Protein AF-A0A947FLB6-F1 (afdb_monomer_lite)

Sequence (128 aa):
MWRGGRLSEVTLAYESWGTLSAAADNAILIFTGLSPSAHAASSAQDSSPGWWEYMIGPGKAIDTDQFFVVCANTLGGCYGSTGPGSINPDTDQLYGADFPDVTVEDIASSGYYLMRQLGVEKLHAAVG

Radius of gyration: 15.31 Å; chains: 1; bounding box: 35×26×41 Å

Secondary structure (DSSP, 8-state):
-TTS---SS----EEEES---TTS--EEEEE--SS--S--S--SS--SPPTTTTTEETTSSEETTT-EEEEEPPTT-SSSSSSTTSEETTTTEE-GGGSPPP-HHHHHHHHHHHHHHTT-SS-SEEE-

Structure (mmCIF, N/CA/C/O backbone):
data_AF-A0A947FLB6-F1
#
_entry.id   AF-A0A947FLB6-F1
#
loop_
_atom_site.group_PDB
_atom_site.id
_atom_site.type_symbol
_atom_site.label_atom_id
_atom_site.label_alt_id
_atom_site.label_comp_id
_atom_site.label_asym_id
_atom_site.label_entity_id
_atom_site.label_seq_id
_atom_site.pdbx_PDB_ins_code
_atom_site.Cartn_x
_atom_site.Cartn_y
_atom_site.Cart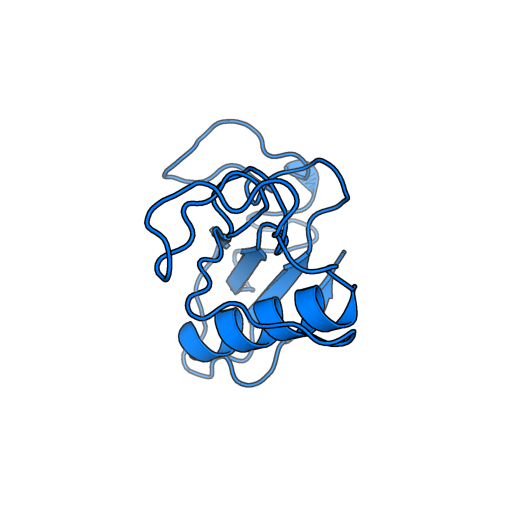n_z
_atom_site.occupancy
_atom_site.B_iso_or_equiv
_atom_site.auth_seq_id
_atom_site.auth_comp_id
_atom_site.auth_asym_id
_atom_site.auth_atom_id
_atom_site.pdbx_PDB_model_num
ATOM 1 N N . MET A 1 1 ? -1.615 -3.752 -17.176 1.00 91.31 1 MET A N 1
ATOM 2 C CA . MET A 1 1 ? -1.205 -2.368 -17.450 1.00 91.31 1 MET A CA 1
ATOM 3 C C . MET A 1 1 ? -2.241 -1.734 -18.359 1.00 91.31 1 MET A C 1
ATOM 5 O O . MET A 1 1 ? -2.527 -2.299 -19.413 1.00 91.31 1 MET A O 1
ATOM 9 N N . TRP A 1 2 ? -2.832 -0.616 -17.952 1.00 92.50 2 TRP A N 1
ATOM 10 C CA . TRP A 1 2 ? -3.949 0.039 -18.639 1.00 92.50 2 TRP A CA 1
ATOM 11 C C . TRP A 1 2 ? -3.576 0.530 -20.042 1.00 92.50 2 TRP A C 1
ATOM 13 O O . TRP A 1 2 ? -4.349 0.382 -20.984 1.00 92.50 2 TRP A O 1
ATOM 23 N N . ARG A 1 3 ? -2.350 1.047 -20.207 1.00 93.12 3 ARG A N 1
ATOM 24 C CA . ARG A 1 3 ? -1.800 1.505 -21.499 1.00 93.12 3 ARG A CA 1
ATOM 25 C C . ARG A 1 3 ? -1.092 0.411 -22.307 1.00 93.12 3 ARG A C 1
ATOM 27 O O . ARG A 1 3 ? -0.435 0.709 -23.299 1.00 93.12 3 ARG A O 1
ATOM 34 N N . GLY A 1 4 ? -1.243 -0.853 -21.916 1.00 90.12 4 GLY A N 1
ATOM 35 C CA . GLY A 1 4 ? -0.481 -1.968 -22.478 1.00 90.12 4 GLY A CA 1
ATOM 36 C C . GLY A 1 4 ? 0.853 -2.192 -21.761 1.00 90.12 4 GLY A C 1
ATOM 37 O O . GLY A 1 4 ? 1.204 -1.482 -20.824 1.00 90.12 4 GLY A O 1
ATOM 38 N N . GLY A 1 5 ? 1.571 -3.244 -22.158 1.00 89.62 5 GLY A N 1
ATOM 39 C CA . GLY A 1 5 ? 2.700 -3.779 -21.390 1.00 89.62 5 GLY A CA 1
ATOM 40 C C . GLY A 1 5 ? 2.265 -4.783 -20.314 1.00 89.62 5 GLY A C 1
ATOM 41 O O . GLY A 1 5 ? 1.073 -4.996 -20.066 1.00 89.62 5 GLY A O 1
ATOM 42 N N . ARG A 1 6 ? 3.241 -5.443 -19.686 1.00 91.81 6 ARG A N 1
ATOM 43 C CA . ARG A 1 6 ? 3.015 -6.504 -18.694 1.00 91.81 6 ARG A CA 1
ATOM 44 C C . ARG A 1 6 ? 4.110 -6.473 -17.633 1.00 91.81 6 ARG A C 1
ATOM 46 O O . ARG A 1 6 ? 5.280 -6.406 -17.980 1.00 91.81 6 ARG A O 1
ATOM 53 N N . LEU A 1 7 ? 3.707 -6.602 -16.372 1.00 93.19 7 LEU A N 1
ATOM 54 C CA . LEU A 1 7 ? 4.577 -6.993 -15.265 1.00 93.19 7 LEU A CA 1
ATOM 55 C C . LEU A 1 7 ? 4.197 -8.431 -14.898 1.00 93.19 7 LEU A C 1
ATOM 57 O O . LEU A 1 7 ? 3.028 -8.688 -14.607 1.00 93.19 7 LEU A O 1
ATOM 61 N N . SER A 1 8 ? 5.135 -9.374 -15.022 1.00 89.25 8 SER A N 1
ATOM 62 C CA . SER A 1 8 ? 4.911 -10.800 -14.722 1.00 89.25 8 SER A CA 1
ATOM 63 C C . SER A 1 8 ? 4.699 -11.039 -13.233 1.00 89.25 8 SER A C 1
ATOM 65 O O . SER A 1 8 ? 3.842 -11.835 -12.857 1.00 89.25 8 SER A O 1
ATOM 67 N N . GLU A 1 9 ? 5.439 -10.306 -12.409 1.00 91.81 9 GLU A N 1
ATOM 68 C CA . GLU A 1 9 ? 5.360 -10.342 -10.956 1.00 91.81 9 GLU A CA 1
ATOM 69 C C . GLU A 1 9 ? 5.316 -8.913 -10.414 1.00 91.81 9 GLU A C 1
ATOM 71 O O . GLU A 1 9 ? 6.029 -8.024 -10.892 1.00 91.81 9 GLU A O 1
ATOM 76 N N . VAL A 1 10 ? 4.445 -8.687 -9.431 1.00 94.31 10 VAL A N 1
ATOM 77 C CA . VAL A 1 10 ? 4.252 -7.385 -8.791 1.00 94.31 10 VAL A CA 1
ATOM 78 C C . VAL A 1 10 ? 4.316 -7.560 -7.284 1.00 94.31 10 VAL A C 1
ATOM 80 O O . VAL A 1 10 ? 3.542 -8.316 -6.700 1.00 94.31 10 VAL A O 1
ATOM 83 N N . THR A 1 11 ? 5.203 -6.795 -6.668 1.00 95.69 11 THR A N 1
ATOM 84 C CA . THR A 1 11 ? 5.307 -6.612 -5.226 1.00 95.69 11 THR A CA 1
ATOM 85 C C . THR A 1 11 ? 4.733 -5.249 -4.875 1.00 95.69 11 THR A C 1
ATOM 87 O O . THR A 1 11 ? 5.078 -4.242 -5.495 1.00 95.69 11 THR A O 1
ATOM 90 N N . LEU A 1 12 ? 3.880 -5.198 -3.856 1.00 96.94 12 LEU A N 1
ATOM 91 C CA . LEU A 1 12 ? 3.480 -3.949 -3.219 1.00 96.94 12 LEU A CA 1
ATOM 92 C C . LEU A 1 12 ? 3.973 -3.936 -1.780 1.00 96.94 12 LEU A C 1
ATOM 94 O O . LEU A 1 12 ? 3.635 -4.820 -0.996 1.00 96.94 12 LEU A O 1
ATOM 98 N N . ALA A 1 13 ? 4.751 -2.912 -1.441 1.00 96.38 13 ALA A N 1
ATOM 99 C CA . ALA A 1 13 ? 5.080 -2.615 -0.059 1.00 96.38 13 ALA A CA 1
ATOM 100 C C . ALA A 1 13 ? 3.907 -1.869 0.584 1.00 96.38 13 ALA A C 1
ATOM 102 O O . ALA A 1 13 ? 3.360 -0.934 -0.005 1.00 96.38 13 ALA A O 1
ATOM 103 N N . TYR A 1 14 ? 3.522 -2.273 1.788 1.00 97.44 14 TYR A N 1
ATOM 104 C CA . TYR A 1 14 ? 2.466 -1.620 2.550 1.00 97.44 14 TYR A CA 1
ATOM 105 C C . TYR A 1 14 ? 2.767 -1.684 4.047 1.00 97.44 14 TYR A C 1
ATOM 107 O O . TYR A 1 14 ? 3.515 -2.548 4.503 1.00 97.44 14 TYR A O 1
ATOM 115 N N . GLU A 1 15 ? 2.142 -0.786 4.797 1.00 97.75 15 GLU A N 1
ATOM 116 C CA . GLU A 1 15 ? 2.054 -0.840 6.254 1.00 97.75 15 GLU A CA 1
ATOM 117 C C . GLU A 1 15 ? 0.587 -0.878 6.673 1.00 97.75 15 GLU A C 1
ATOM 119 O O . GLU A 1 15 ? -0.303 -0.463 5.921 1.00 97.75 15 GLU A O 1
ATOM 124 N N . SER A 1 16 ? 0.323 -1.404 7.868 1.00 97.69 16 SER A N 1
ATOM 125 C CA . SER A 1 16 ? -1.035 -1.485 8.391 1.00 97.69 16 SER A CA 1
ATOM 126 C C . SER A 1 16 ? -1.114 -1.217 9.885 1.00 97.69 16 SER A C 1
ATOM 128 O O . SER A 1 16 ? -0.223 -1.608 10.640 1.00 97.69 16 SER A O 1
ATOM 130 N N . TRP A 1 17 ? -2.238 -0.644 10.305 1.00 98.31 17 TRP A N 1
ATOM 131 C CA . TRP A 1 17 ? -2.562 -0.327 11.691 1.00 98.31 17 TRP A CA 1
ATOM 132 C C . TRP A 1 17 ? -3.975 -0.810 12.032 1.00 98.31 17 TRP A C 1
ATOM 134 O O . TRP A 1 17 ? -4.835 -0.934 11.159 1.00 98.31 17 TRP A O 1
ATOM 144 N N . GLY A 1 18 ? -4.225 -1.057 13.316 1.00 97.75 18 GLY A N 1
ATOM 145 C CA . GLY A 1 18 ? -5.500 -1.599 13.784 1.00 97.75 18 GLY A CA 1
ATOM 146 C C . GLY A 1 18 ? -5.661 -3.090 13.480 1.00 97.75 18 GLY A C 1
ATOM 147 O O . GLY A 1 18 ? -4.695 -3.795 13.189 1.00 97.75 18 GLY A O 1
ATOM 148 N N . THR A 1 19 ? -6.890 -3.595 13.598 1.00 98.19 19 THR A N 1
ATOM 149 C CA . THR A 1 19 ? -7.205 -5.024 13.429 1.00 98.19 19 THR A CA 1
ATOM 150 C C . THR A 1 19 ? -8.388 -5.205 12.488 1.00 98.19 19 THR A C 1
ATOM 152 O O . THR A 1 19 ? -9.423 -4.553 12.644 1.00 98.19 19 THR A O 1
ATOM 155 N N . LEU A 1 20 ? -8.240 -6.105 11.512 1.00 98.56 20 LEU A N 1
ATOM 156 C CA . LEU A 1 20 ? -9.324 -6.460 10.601 1.00 98.56 20 LEU A CA 1
ATOM 157 C C . LEU A 1 20 ? -10.432 -7.180 11.373 1.00 98.56 20 LEU A C 1
ATOM 159 O O . LEU A 1 20 ? -10.171 -8.140 12.101 1.00 98.56 20 LEU A O 1
ATOM 163 N N . SER A 1 21 ? -11.668 -6.706 11.227 1.00 98.25 21 SER A N 1
ATOM 164 C CA . SER A 1 21 ? -12.830 -7.336 11.850 1.00 98.25 21 SER A CA 1
ATOM 165 C C . SER A 1 21 ? -13.043 -8.747 11.292 1.00 98.25 21 SER A C 1
ATOM 167 O O . SER A 1 21 ? -12.655 -9.060 10.166 1.00 98.25 21 SER A O 1
ATOM 169 N N . ALA A 1 22 ? -13.732 -9.607 12.045 1.00 97.56 22 ALA A N 1
ATOM 170 C CA . ALA A 1 22 ? -14.080 -10.950 11.569 1.00 97.56 22 ALA A CA 1
ATOM 171 C C . ALA A 1 22 ? -14.963 -10.936 10.302 1.00 97.56 22 ALA A C 1
ATOM 173 O O . ALA A 1 22 ? -14.980 -11.914 9.559 1.00 97.56 22 ALA A O 1
ATOM 174 N N . ALA A 1 23 ? -15.693 -9.840 10.063 1.00 97.62 23 ALA A N 1
ATOM 175 C CA . ALA A 1 23 ? -16.506 -9.633 8.867 1.00 97.62 23 ALA A CA 1
ATOM 176 C C . ALA A 1 23 ? -15.736 -8.958 7.713 1.00 97.62 23 ALA A C 1
ATOM 178 O O . ALA A 1 23 ? -16.291 -8.818 6.625 1.00 97.62 23 ALA A O 1
ATOM 179 N N . ALA A 1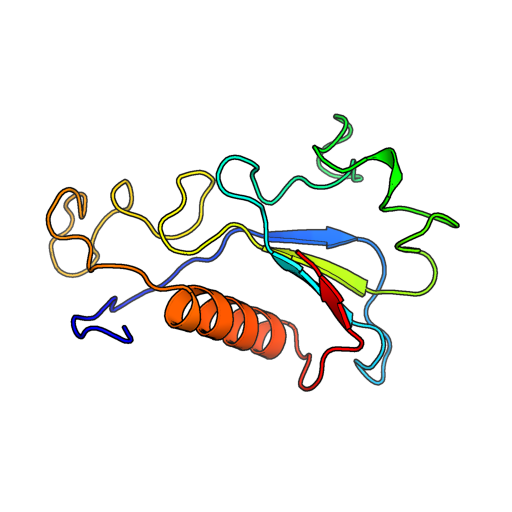 24 ? -14.485 -8.544 7.941 1.00 97.69 24 ALA A N 1
ATOM 180 C CA . ALA A 1 24 ? -13.642 -7.809 7.000 1.00 97.69 24 ALA A CA 1
ATOM 181 C C . ALA A 1 24 ? -14.301 -6.539 6.412 1.00 97.69 24 ALA A C 1
ATOM 183 O O . ALA A 1 24 ? -14.092 -6.194 5.249 1.00 97.69 24 ALA A O 1
ATOM 184 N N . ASP A 1 25 ? -15.098 -5.836 7.221 1.00 98.06 25 ASP A N 1
ATOM 185 C CA . ASP A 1 25 ? -15.935 -4.691 6.827 1.00 98.06 25 ASP A CA 1
ATOM 186 C C . ASP A 1 25 ? -15.431 -3.327 7.337 1.00 98.06 25 ASP A C 1
ATOM 188 O O . ASP A 1 25 ? -16.018 -2.285 7.028 1.00 98.06 25 ASP A O 1
ATOM 192 N N . ASN A 1 26 ? -14.324 -3.318 8.086 1.00 98.56 26 ASN A N 1
ATOM 193 C CA . ASN A 1 26 ? -13.719 -2.127 8.688 1.00 98.56 26 ASN A CA 1
ATOM 194 C C . ASN A 1 26 ? -12.387 -1.720 8.029 1.00 98.56 26 ASN A C 1
ATOM 196 O O . ASN A 1 26 ? -11.571 -1.038 8.647 1.00 98.56 26 ASN A O 1
ATOM 200 N N . ALA A 1 27 ? -12.139 -2.155 6.794 1.00 98.75 27 ALA A N 1
ATOM 201 C CA . ALA A 1 27 ? -10.881 -1.895 6.104 1.00 98.75 27 ALA A CA 1
ATOM 202 C C . ALA A 1 27 ? -10.866 -0.527 5.400 1.00 98.75 27 ALA A C 1
ATOM 204 O O . ALA A 1 27 ? -11.751 -0.229 4.593 1.00 98.75 27 ALA A O 1
ATOM 205 N N . ILE A 1 28 ? -9.830 0.273 5.650 1.00 98.75 28 ILE A N 1
ATOM 206 C CA . ILE A 1 28 ? -9.550 1.534 4.951 1.00 98.75 28 ILE A CA 1
ATOM 207 C C . ILE A 1 28 ? -8.239 1.388 4.181 1.00 98.75 28 ILE A C 1
ATOM 209 O O . ILE A 1 28 ? -7.217 1.040 4.769 1.00 98.75 28 ILE A O 1
ATOM 213 N N . LEU A 1 29 ? -8.259 1.690 2.881 1.00 98.62 29 LEU A N 1
ATOM 214 C CA . LEU A 1 29 ? -7.052 1.754 2.053 1.00 98.62 29 LEU A CA 1
ATOM 215 C C . LEU A 1 29 ? -6.631 3.209 1.841 1.00 98.62 29 LEU A C 1
ATOM 217 O O . LEU A 1 29 ? -7.423 4.028 1.375 1.00 98.62 29 LEU A O 1
ATOM 221 N N . ILE A 1 30 ? -5.373 3.505 2.141 1.00 98.25 30 ILE A N 1
ATOM 222 C CA . ILE A 1 30 ? -4.722 4.785 1.889 1.00 98.25 30 ILE A CA 1
ATOM 223 C C . ILE A 1 30 ? -3.778 4.626 0.700 1.00 98.25 30 ILE A C 1
ATOM 225 O O . ILE A 1 30 ? -2.895 3.762 0.707 1.00 98.25 30 ILE A O 1
ATOM 229 N N . PHE A 1 31 ? -3.955 5.479 -0.305 1.00 95.62 31 PHE A N 1
ATOM 230 C CA . PHE A 1 31 ? -2.972 5.675 -1.363 1.00 95.62 31 PHE A CA 1
ATOM 231 C C . PHE A 1 31 ? -2.036 6.813 -0.975 1.00 95.62 31 PHE A C 1
ATOM 233 O O . PHE A 1 31 ? -2.469 7.862 -0.498 1.00 95.62 31 PHE A O 1
ATOM 240 N N . THR A 1 32 ? -0.739 6.601 -1.167 1.00 92.06 32 THR A N 1
ATOM 241 C CA . THR A 1 32 ? 0.256 7.641 -0.919 1.00 92.06 32 THR A CA 1
ATOM 242 C C . THR A 1 32 ? 0.137 8.767 -1.949 1.00 92.06 32 THR A C 1
ATOM 244 O O . THR A 1 32 ? -0.326 8.571 -3.073 1.00 92.06 32 THR A O 1
ATOM 247 N N . GLY A 1 33 ? 0.603 9.963 -1.581 1.00 84.62 33 GLY A N 1
ATOM 248 C CA . GLY A 1 33 ? 0.896 11.009 -2.561 1.00 84.62 33 GLY A CA 1
ATOM 249 C C . GLY A 1 33 ? 2.088 10.645 -3.463 1.00 84.62 33 GLY A C 1
ATOM 250 O O . GLY A 1 33 ? 2.641 9.551 -3.391 1.00 84.62 33 GLY A O 1
ATOM 251 N N . LEU A 1 34 ? 2.558 11.608 -4.264 1.00 84.81 34 LEU A N 1
ATOM 252 C CA . LEU A 1 34 ? 3.653 11.390 -5.229 1.00 84.81 34 LEU A CA 1
ATOM 253 C C . LEU A 1 34 ? 4.982 10.932 -4.603 1.00 84.81 34 LEU A C 1
ATOM 255 O O . LEU A 1 34 ? 5.677 10.100 -5.177 1.00 84.81 34 LEU A O 1
ATOM 259 N N . SER A 1 35 ? 5.350 11.511 -3.462 1.00 87.88 35 SER A N 1
ATOM 260 C CA . SER A 1 35 ? 6.648 11.300 -2.810 1.00 87.88 35 SER A CA 1
ATOM 261 C C . SER A 1 35 ? 6.644 10.447 -1.533 1.00 87.88 35 SER A C 1
ATOM 263 O O . SER A 1 35 ? 7.694 9.879 -1.243 1.00 87.88 35 SER A O 1
ATOM 265 N N . PRO A 1 36 ? 5.574 10.375 -0.713 1.00 91.75 36 PRO A N 1
ATOM 266 C CA . PRO A 1 36 ? 5.630 9.598 0.520 1.00 91.75 36 PRO A CA 1
ATOM 267 C C . PRO A 1 36 ? 5.633 8.082 0.280 1.00 91.75 36 PRO A C 1
ATOM 269 O O . PRO A 1 36 ? 5.044 7.580 -0.677 1.00 91.75 36 PRO A O 1
ATOM 272 N N . SER A 1 37 ? 6.278 7.359 1.198 1.00 93.12 37 SER A N 1
ATOM 273 C CA . SER A 1 37 ? 6.250 5.896 1.278 1.00 93.12 37 SER A CA 1
ATOM 274 C C . SER A 1 37 ? 4.960 5.390 1.940 1.00 93.12 37 SER A C 1
ATOM 276 O O . SER A 1 37 ? 4.109 6.172 2.369 1.00 93.12 37 SER A O 1
ATOM 278 N N . ALA A 1 38 ? 4.835 4.067 2.093 1.00 96.19 38 ALA A N 1
ATOM 279 C CA . ALA A 1 38 ? 3.750 3.447 2.857 1.00 96.19 38 ALA A CA 1
ATOM 280 C C . ALA A 1 38 ? 3.712 3.867 4.345 1.00 96.19 38 ALA A C 1
ATOM 282 O O . ALA A 1 38 ? 2.680 3.694 4.989 1.00 96.19 38 ALA A O 1
ATOM 283 N N . HIS A 1 39 ? 4.787 4.462 4.877 1.00 97.25 39 HIS A N 1
ATOM 284 C CA . HIS A 1 39 ? 4.918 4.831 6.287 1.00 97.25 39 HIS A CA 1
ATOM 285 C C . HIS A 1 39 ? 4.098 6.083 6.654 1.00 97.25 39 HIS A C 1
ATOM 287 O O . HIS A 1 39 ? 4.615 7.199 6.770 1.00 97.25 39 HIS A O 1
ATOM 293 N N . ALA A 1 40 ? 2.781 5.913 6.783 1.00 97.69 40 ALA A N 1
ATOM 294 C CA . ALA A 1 40 ? 1.843 7.006 7.039 1.00 97.69 40 ALA A CA 1
ATOM 295 C C . ALA A 1 40 ? 1.746 7.399 8.520 1.00 97.69 40 ALA A C 1
ATOM 297 O O . ALA A 1 40 ? 1.480 8.565 8.811 1.00 97.69 40 ALA A O 1
ATOM 298 N N . ALA A 1 41 ? 1.998 6.471 9.444 1.00 98.12 41 ALA A N 1
ATOM 299 C CA . ALA A 1 41 ? 2.048 6.734 10.879 1.00 98.12 41 ALA A CA 1
ATOM 300 C C . ALA A 1 41 ? 2.982 5.762 11.607 1.00 98.12 41 ALA A C 1
ATOM 302 O O . ALA A 1 41 ? 3.260 4.665 11.124 1.00 98.12 41 ALA A O 1
ATOM 303 N N . SER A 1 42 ? 3.411 6.144 12.803 1.00 97.44 42 SER A N 1
ATOM 304 C CA . SER A 1 42 ? 4.211 5.309 13.688 1.00 97.44 42 SER A CA 1
ATOM 305 C C . SER A 1 42 ? 3.507 3.983 14.010 1.00 97.44 42 SER A C 1
ATOM 307 O O . SER A 1 42 ? 2.278 3.875 14.065 1.00 97.44 42 SER A O 1
ATOM 309 N N . SER A 1 43 ? 4.294 2.931 14.199 1.00 94.50 43 SER A N 1
ATOM 310 C CA . SER A 1 43 ? 3.837 1.580 14.509 1.00 94.50 43 SER A CA 1
ATOM 311 C C . SER A 1 43 ? 4.767 0.914 15.527 1.00 94.50 43 SER A C 1
ATOM 313 O O . SER A 1 43 ? 5.802 1.451 15.920 1.00 94.50 43 SER A O 1
ATOM 315 N N . ALA A 1 44 ? 4.414 -0.295 15.964 1.00 91.44 44 ALA A N 1
ATOM 316 C CA . ALA A 1 44 ? 5.292 -1.083 16.829 1.00 91.44 44 ALA A CA 1
ATOM 317 C C . ALA A 1 44 ? 6.591 -1.532 16.125 1.00 91.44 44 ALA A C 1
ATOM 319 O O . ALA A 1 44 ? 7.550 -1.896 16.801 1.00 91.44 44 ALA A O 1
ATOM 320 N N . GLN A 1 45 ? 6.608 -1.549 14.787 1.00 91.25 45 GLN A N 1
ATOM 321 C CA . GLN A 1 45 ? 7.760 -1.966 13.981 1.00 91.25 45 GLN A CA 1
ATOM 322 C C . GLN A 1 45 ? 8.655 -0.778 13.616 1.00 91.25 45 GLN A C 1
ATOM 324 O O . GLN A 1 45 ? 9.874 -0.932 13.573 1.00 91.25 45 GLN A O 1
ATOM 329 N N . ASP A 1 46 ? 8.059 0.399 13.418 1.00 94.62 46 ASP A N 1
ATOM 330 C CA . ASP A 1 46 ? 8.762 1.659 13.195 1.00 94.62 46 ASP A CA 1
ATOM 331 C C . ASP A 1 46 ? 8.109 2.770 14.025 1.00 94.62 46 ASP A C 1
ATOM 333 O O . ASP A 1 46 ? 7.013 3.234 13.722 1.00 94.62 46 ASP A O 1
ATOM 337 N N . SER A 1 47 ? 8.782 3.187 15.098 1.00 96.44 47 SER A N 1
ATOM 338 C CA . SER A 1 47 ? 8.279 4.219 16.009 1.00 96.44 47 SER A CA 1
ATOM 339 C C . SER A 1 47 ? 8.553 5.648 15.532 1.00 96.44 47 SER A C 1
ATOM 341 O O . SER A 1 47 ? 8.264 6.595 16.269 1.00 96.44 47 SER A O 1
ATOM 343 N N . SER A 1 48 ? 9.193 5.829 14.375 1.00 97.38 48 SER A N 1
ATOM 344 C CA . SER A 1 48 ? 9.383 7.158 13.801 1.00 97.38 48 SER A CA 1
ATOM 345 C C . SER A 1 48 ? 8.038 7.731 13.327 1.00 97.38 48 SER A C 1
ATOM 347 O O . SER A 1 48 ? 7.098 6.978 13.073 1.00 97.38 48 SER A O 1
ATOM 349 N N . PRO A 1 49 ? 7.876 9.066 13.311 1.00 97.31 49 PRO A N 1
ATOM 350 C CA . PRO A 1 49 ? 6.624 9.668 12.878 1.00 97.31 49 PRO A CA 1
ATOM 351 C C . PRO A 1 49 ? 6.444 9.517 11.364 1.00 97.31 49 PRO A C 1
ATOM 353 O O . PRO A 1 49 ? 7.319 9.910 10.585 1.00 97.31 49 PRO A O 1
ATOM 356 N N . GLY A 1 50 ? 5.273 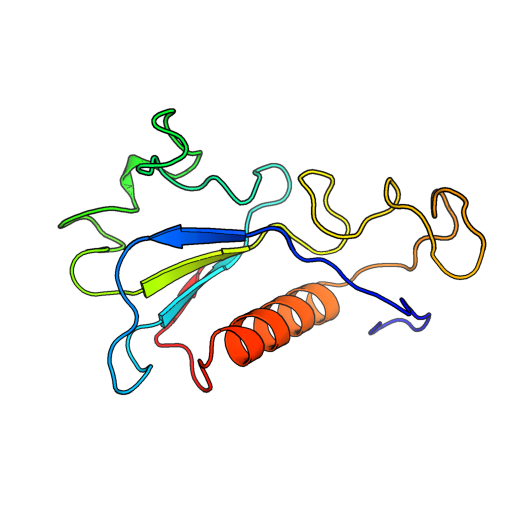9.031 10.959 1.00 97.25 50 GLY A N 1
ATOM 357 C CA . GLY A 1 50 ? 4.906 8.917 9.552 1.00 97.25 50 GLY A CA 1
ATOM 358 C C . GLY A 1 50 ? 4.499 10.250 8.925 1.00 97.25 50 GLY A C 1
ATOM 359 O O . GLY A 1 50 ? 4.263 11.255 9.604 1.00 97.25 50 GLY A O 1
ATOM 360 N N . TRP A 1 51 ? 4.372 10.278 7.597 1.00 96.94 51 TRP A N 1
ATOM 361 C CA . TRP A 1 51 ? 4.035 11.513 6.871 1.00 96.94 51 TRP A CA 1
ATOM 362 C C . TRP A 1 51 ? 2.614 12.032 7.156 1.00 96.94 51 TRP A C 1
ATOM 364 O O . TRP A 1 51 ? 2.337 13.207 6.908 1.00 96.94 51 TRP A O 1
ATOM 374 N N . TRP A 1 52 ? 1.730 11.192 7.708 1.00 96.62 52 TRP A N 1
ATOM 375 C CA . TRP A 1 52 ? 0.371 11.548 8.125 1.00 96.62 52 TRP A CA 1
ATOM 376 C C . TRP A 1 52 ? 0.087 11.257 9.604 1.00 96.62 52 TRP A C 1
ATOM 378 O O . TRP A 1 52 ? -1.061 11.028 9.993 1.00 96.62 52 TRP A O 1
ATOM 388 N N . GLU A 1 53 ? 1.124 11.324 10.444 1.00 97.50 53 GLU A N 1
ATOM 389 C CA . GLU A 1 53 ? 1.101 10.918 11.856 1.00 97.50 53 GLU A CA 1
ATOM 390 C C . GLU A 1 53 ? -0.118 11.434 12.634 1.00 97.50 53 GLU A C 1
ATOM 392 O O . GLU A 1 53 ? -0.731 10.708 13.409 1.00 97.50 53 GLU A O 1
ATOM 397 N N . TYR A 1 54 ? -0.511 12.694 12.444 1.00 97.19 54 TYR A N 1
ATOM 398 C CA . TYR A 1 54 ? -1.607 13.301 13.206 1.00 97.19 54 TYR A CA 1
ATOM 399 C C . TYR A 1 54 ? -3.005 12.818 12.799 1.00 97.19 54 TYR A C 1
ATOM 401 O O . TYR A 1 54 ? -3.955 13.033 13.551 1.00 97.19 54 TYR A O 1
ATOM 409 N N . MET A 1 55 ? -3.145 12.165 11.645 1.00 97.75 55 MET A N 1
ATOM 410 C CA . MET A 1 55 ? -4.436 11.701 11.134 1.00 97.75 55 MET A CA 1
ATOM 411 C C . MET A 1 55 ? -4.755 10.265 11.533 1.00 97.75 55 MET A C 1
ATOM 413 O O . MET A 1 55 ? -5.929 9.954 11.720 1.00 97.75 55 MET A O 1
ATOM 417 N N . ILE A 1 56 ? -3.739 9.410 11.674 1.00 98.31 56 ILE A N 1
ATOM 418 C CA . ILE A 1 56 ? -3.901 7.959 11.829 1.00 98.31 56 ILE A CA 1
ATOM 419 C C . ILE A 1 56 ? -3.458 7.524 13.226 1.00 98.31 56 ILE A C 1
ATOM 421 O O . ILE A 1 56 ? -2.377 7.891 13.699 1.00 98.31 56 ILE A O 1
ATOM 425 N N . GLY A 1 57 ? -4.312 6.772 13.918 1.00 98.00 57 GLY A N 1
ATOM 426 C CA . GLY A 1 57 ? -4.017 6.199 15.235 1.00 98.00 57 GLY A CA 1
ATOM 427 C C . GLY A 1 57 ? -5.230 6.150 16.172 1.00 98.00 57 GLY A C 1
ATOM 428 O O . GLY A 1 57 ? -6.313 6.590 15.783 1.00 98.00 57 GLY A O 1
ATOM 429 N N . PRO A 1 58 ? -5.052 5.650 17.409 1.00 97.69 58 PRO A N 1
ATOM 430 C CA . PRO A 1 58 ? -6.139 5.472 18.374 1.00 97.69 58 PRO A CA 1
ATOM 431 C C . PRO A 1 58 ? -6.887 6.780 18.660 1.00 97.69 58 PRO A C 1
ATOM 433 O O . PRO A 1 58 ? -6.273 7.775 19.064 1.00 97.69 58 PRO A O 1
ATOM 436 N N . GLY A 1 59 ? -8.198 6.801 18.414 1.00 97.44 59 GLY A N 1
ATOM 437 C CA . GLY A 1 59 ? -9.081 7.953 18.631 1.00 97.44 59 GLY A CA 1
ATOM 438 C C . GLY A 1 59 ? -8.861 9.153 17.697 1.00 97.44 59 GLY A C 1
ATOM 439 O O . GLY A 1 59 ? -9.408 10.229 17.955 1.00 97.44 59 GLY A O 1
ATOM 440 N N . LYS A 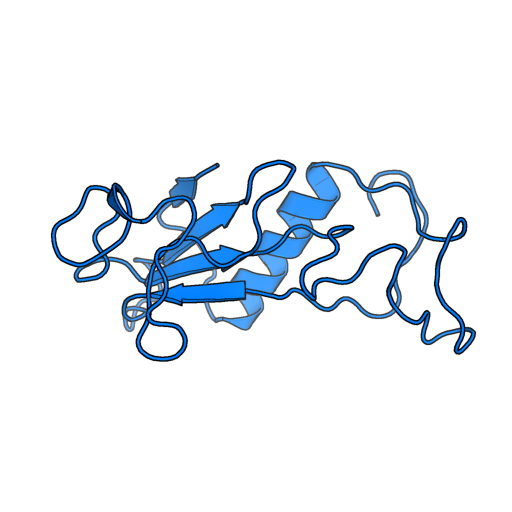1 60 ? -8.048 9.018 16.640 1.00 98.00 60 LYS A N 1
ATOM 441 C CA . LYS A 1 60 ? -7.797 10.086 15.651 1.00 98.00 60 LYS A CA 1
ATOM 442 C C . LYS A 1 60 ? -8.839 10.070 14.523 1.00 98.00 60 LYS A C 1
ATOM 444 O O . LYS A 1 60 ? -9.786 9.293 14.536 1.00 98.00 60 LYS A O 1
ATOM 449 N N . ALA A 1 61 ? -8.676 10.958 13.537 1.00 97.75 61 ALA A N 1
ATOM 450 C CA . ALA A 1 61 ? -9.597 11.082 12.403 1.00 97.75 61 ALA A CA 1
ATOM 451 C C . ALA A 1 61 ? -9.726 9.778 11.595 1.00 97.75 61 ALA A C 1
ATOM 453 O O . ALA A 1 61 ? -10.823 9.413 11.179 1.00 97.75 61 ALA A O 1
ATOM 454 N N . ILE A 1 62 ? -8.608 9.077 11.400 1.00 98.31 62 ILE A N 1
ATOM 455 C CA . ILE A 1 62 ? -8.555 7.706 10.899 1.00 98.31 62 ILE A CA 1
ATOM 456 C C . ILE A 1 62 ? -8.224 6.820 12.105 1.00 98.31 62 ILE A C 1
ATOM 458 O O . ILE A 1 62 ? -7.059 6.613 12.454 1.00 98.31 62 ILE A O 1
ATOM 462 N N . ASP A 1 63 ? -9.282 6.374 12.779 1.00 98.44 63 ASP A N 1
ATOM 463 C CA . ASP A 1 63 ? -9.198 5.714 14.080 1.00 98.44 63 ASP A CA 1
ATOM 464 C C . ASP A 1 63 ? -8.818 4.231 13.961 1.00 98.44 63 ASP A C 1
ATOM 466 O O . ASP A 1 63 ? -9.606 3.399 13.504 1.00 98.44 63 ASP A O 1
ATOM 470 N N . THR A 1 64 ? -7.617 3.884 14.419 1.00 98.38 64 THR A N 1
ATOM 471 C CA . THR A 1 64 ? -7.104 2.505 14.369 1.00 98.38 64 THR A CA 1
ATOM 472 C C . THR A 1 64 ? -7.678 1.596 15.456 1.00 98.38 64 THR A C 1
ATOM 474 O O . THR A 1 64 ? -7.456 0.387 15.395 1.00 98.38 64 THR A O 1
ATOM 477 N N . ASP A 1 65 ? -8.417 2.136 16.431 1.00 98.19 65 ASP A N 1
ATOM 478 C CA . ASP A 1 65 ? -9.180 1.318 17.386 1.00 98.19 65 ASP A CA 1
ATOM 479 C C . ASP A 1 65 ? -10.450 0.739 16.738 1.00 98.19 65 ASP A C 1
ATOM 481 O O . ASP A 1 65 ? -10.999 -0.257 17.211 1.00 98.19 65 ASP A O 1
ATOM 485 N N . GLN A 1 66 ? -10.912 1.347 15.639 1.00 98.31 66 GLN A N 1
ATOM 486 C CA . GLN A 1 66 ? -12.139 0.967 14.933 1.00 98.31 66 GLN A CA 1
ATOM 487 C C . GLN A 1 66 ? -11.861 0.340 13.565 1.00 98.31 66 GLN A C 1
ATOM 489 O O . GLN A 1 66 ? -12.552 -0.600 13.159 1.00 98.31 66 GLN A O 1
ATOM 494 N N . PHE A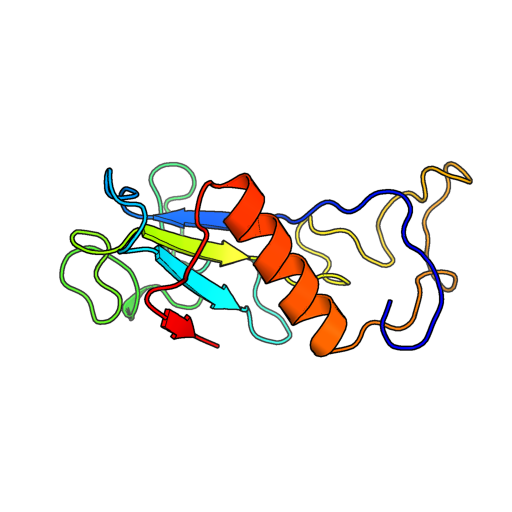 1 67 ? -10.855 0.841 12.850 1.00 98.75 67 PHE A N 1
ATOM 495 C CA . PHE A 1 67 ? -10.579 0.459 11.471 1.00 98.75 67 PHE A CA 1
ATOM 496 C C . PHE A 1 67 ? -9.264 -0.300 11.329 1.00 98.75 67 PHE A C 1
ATOM 498 O O . PHE A 1 67 ? -8.274 -0.022 12.005 1.00 98.75 67 PHE A O 1
ATOM 505 N N . PHE A 1 68 ? -9.250 -1.233 10.381 1.00 98.75 68 PHE A N 1
ATOM 506 C CA . PHE A 1 68 ? -8.025 -1.798 9.841 1.00 98.75 68 PHE A CA 1
ATOM 507 C C . PHE A 1 68 ? -7.539 -0.909 8.706 1.00 98.75 68 PHE A C 1
ATOM 509 O O . PHE A 1 68 ? -8.135 -0.866 7.630 1.00 98.75 68 PHE A O 1
ATOM 516 N N . VAL A 1 69 ? -6.480 -0.159 8.963 1.00 98.69 69 VAL A N 1
ATOM 517 C CA . VAL A 1 69 ? -5.952 0.844 8.042 1.00 98.69 69 VAL A CA 1
ATOM 518 C C . VAL A 1 69 ? -4.758 0.249 7.323 1.00 98.69 69 VAL A C 1
ATOM 520 O O . VAL A 1 69 ? -3.842 -0.244 7.972 1.00 98.69 69 VAL A O 1
ATOM 523 N N . VAL A 1 70 ? -4.747 0.318 5.997 1.00 98.56 70 VAL A N 1
ATOM 524 C CA . VAL A 1 70 ? -3.645 -0.138 5.145 1.00 98.56 70 VAL A CA 1
ATOM 525 C C . VAL A 1 70 ? -3.169 1.042 4.316 1.00 98.56 70 VAL A C 1
ATOM 527 O O . VAL A 1 70 ? -3.971 1.651 3.616 1.00 98.56 70 VAL A O 1
ATOM 530 N N . CYS A 1 71 ? -1.881 1.361 4.361 1.00 98.06 71 CYS A N 1
ATOM 531 C CA . CYS A 1 71 ? -1.268 2.336 3.464 1.00 98.06 71 CYS A CA 1
ATOM 532 C C . CYS A 1 71 ? -0.348 1.599 2.498 1.00 98.06 71 CYS A C 1
ATOM 534 O O . CYS A 1 71 ? 0.611 0.956 2.923 1.00 98.06 71 CYS A O 1
ATOM 536 N N . ALA A 1 72 ? -0.655 1.669 1.205 1.00 97.00 72 ALA A N 1
ATOM 537 C CA . ALA A 1 72 ? 0.106 0.982 0.171 1.00 97.00 72 ALA A CA 1
ATOM 538 C C . ALA A 1 72 ? 1.022 1.964 -0.557 1.00 97.00 72 ALA A C 1
ATOM 540 O O . ALA A 1 72 ? 0.574 3.001 -1.048 1.00 97.00 72 ALA A O 1
ATOM 541 N N . ASN A 1 73 ? 2.300 1.611 -0.683 1.00 95.06 73 ASN A N 1
ATOM 542 C CA . ASN A 1 73 ? 3.194 2.331 -1.569 1.00 95.06 73 ASN A CA 1
ATOM 543 C C . ASN A 1 73 ? 2.806 2.058 -3.028 1.00 95.06 73 ASN A C 1
ATOM 545 O O . ASN A 1 73 ? 2.492 0.932 -3.422 1.00 95.06 73 ASN A O 1
ATOM 549 N N . THR A 1 74 ? 2.877 3.099 -3.843 1.00 93.56 74 THR A N 1
ATOM 550 C CA . THR A 1 74 ? 2.364 3.104 -5.211 1.00 93.56 74 THR A CA 1
ATOM 551 C C . THR A 1 74 ? 3.153 2.169 -6.146 1.00 93.56 74 THR A C 1
ATOM 553 O O . THR A 1 74 ? 4.378 2.058 -6.050 1.00 93.56 74 THR A O 1
ATOM 556 N N . LEU A 1 75 ? 2.459 1.500 -7.080 1.00 94.75 75 LEU A N 1
ATOM 557 C CA . LEU A 1 75 ? 3.095 0.760 -8.181 1.00 94.75 75 LEU A CA 1
ATOM 558 C C . LEU A 1 75 ? 3.902 1.735 -9.049 1.00 94.75 75 LEU A C 1
ATOM 560 O O . LEU A 1 75 ? 3.377 2.760 -9.467 1.00 94.75 75 LEU A O 1
ATOM 564 N N . GLY A 1 76 ? 5.166 1.430 -9.325 1.00 93.12 76 GLY A N 1
ATOM 565 C CA . GLY A 1 76 ? 6.096 2.372 -9.954 1.00 93.12 76 GLY A CA 1
ATOM 566 C C . GLY A 1 76 ? 6.888 3.230 -8.961 1.00 93.12 76 GLY A C 1
ATOM 567 O O . GLY A 1 76 ? 7.804 3.935 -9.378 1.00 93.12 76 GLY A O 1
ATOM 568 N N . GLY A 1 77 ? 6.575 3.166 -7.662 1.00 91.81 77 GLY A N 1
ATOM 569 C CA . GLY A 1 77 ? 7.314 3.864 -6.609 1.00 91.81 77 GLY A CA 1
ATOM 570 C C . GLY A 1 77 ? 8.688 3.247 -6.315 1.00 91.81 77 GLY A C 1
ATOM 571 O O . GLY A 1 77 ? 9.055 2.203 -6.847 1.00 91.81 77 GLY A O 1
ATOM 572 N N . CYS A 1 78 ? 9.452 3.891 -5.428 1.00 90.94 78 CYS A N 1
ATOM 573 C CA . CYS A 1 78 ? 10.813 3.472 -5.059 1.00 90.94 78 CYS A CA 1
ATOM 574 C C . CYS A 1 78 ? 10.967 2.991 -3.603 1.00 90.94 78 CYS A C 1
ATOM 576 O O . CYS A 1 78 ? 12.064 2.622 -3.195 1.00 90.94 78 CYS A O 1
ATOM 578 N N . TYR A 1 79 ? 9.877 2.936 -2.830 1.00 92.44 79 TYR A N 1
ATOM 579 C CA . TYR A 1 79 ? 9.866 2.490 -1.430 1.00 92.44 79 TYR A CA 1
ATOM 580 C C . TYR A 1 79 ? 9.390 1.034 -1.276 1.00 92.44 79 TYR A C 1
ATOM 582 O O . TYR A 1 79 ? 8.485 0.741 -0.502 1.00 92.44 79 TYR A O 1
ATOM 590 N N . GLY A 1 80 ? 9.977 0.119 -2.054 1.00 93.25 80 GLY A N 1
ATOM 591 C CA . GLY A 1 80 ? 9.772 -1.335 -1.932 1.00 93.25 80 GLY A CA 1
ATOM 592 C C . GLY A 1 80 ? 8.692 -1.952 -2.831 1.00 93.25 80 GLY A C 1
ATOM 593 O O . GLY A 1 80 ? 8.723 -3.159 -3.058 1.00 93.25 80 GLY A O 1
ATOM 594 N N . SER A 1 81 ? 7.780 -1.152 -3.391 1.00 96.00 81 SER A N 1
ATOM 595 C CA . SER A 1 81 ? 6.865 -1.629 -4.442 1.00 96.00 81 SER A CA 1
ATOM 596 C C . SER A 1 81 ? 7.608 -1.795 -5.769 1.00 96.00 81 SER A C 1
ATOM 598 O O . SER A 1 81 ? 8.606 -1.117 -6.013 1.00 96.00 81 SER A O 1
ATOM 600 N N . THR A 1 82 ? 7.111 -2.674 -6.641 1.00 97.00 82 THR A N 1
ATOM 601 C CA . THR A 1 82 ? 7.667 -2.880 -7.980 1.00 97.00 82 THR A CA 1
ATOM 602 C C . THR A 1 82 ? 7.665 -1.571 -8.763 1.00 97.00 82 THR A C 1
ATOM 604 O O . THR A 1 82 ? 6.617 -0.950 -8.944 1.00 97.00 82 THR A O 1
ATOM 607 N N . GLY A 1 83 ? 8.834 -1.167 -9.247 1.00 96.50 83 GLY A N 1
ATOM 608 C CA . GLY A 1 83 ? 9.041 0.050 -10.023 1.00 96.50 83 GLY A CA 1
ATOM 609 C C . GLY A 1 83 ? 10.240 -0.068 -10.966 1.00 96.50 83 GLY A C 1
ATOM 610 O O . GLY A 1 83 ? 10.841 -1.139 -11.069 1.00 96.50 83 GLY A O 1
ATOM 611 N N . PRO A 1 84 ? 10.642 1.029 -11.632 1.00 96.06 84 PRO A N 1
ATOM 612 C CA . PRO A 1 84 ? 11.778 1.023 -12.560 1.00 96.06 84 PRO A CA 1
ATOM 613 C C . PRO A 1 84 ? 13.098 0.546 -11.933 1.00 96.06 84 PRO A C 1
ATOM 615 O O . PRO A 1 84 ? 13.955 -0.003 -12.619 1.00 96.06 84 PRO A O 1
ATOM 618 N N . GLY A 1 85 ? 13.262 0.734 -10.620 1.00 95.62 85 GLY A N 1
ATOM 619 C CA . GLY A 1 85 ? 14.418 0.253 -9.858 1.00 95.62 85 GLY A CA 1
ATOM 620 C C . GLY A 1 85 ? 14.333 -1.210 -9.404 1.00 95.62 85 GLY A C 1
ATOM 621 O O . GLY A 1 85 ? 15.222 -1.665 -8.690 1.00 95.62 85 GLY A O 1
ATOM 622 N N . SER A 1 86 ? 13.276 -1.943 -9.755 1.00 96.62 86 SER A N 1
ATOM 623 C CA . SER A 1 86 ? 13.127 -3.363 -9.421 1.00 96.62 86 SER A CA 1
ATOM 624 C C . SER A 1 86 ? 13.791 -4.261 -10.465 1.00 96.62 86 SER A C 1
ATOM 626 O O . SER A 1 86 ? 13.961 -3.867 -11.620 1.00 96.62 86 SER A O 1
ATOM 628 N N . ILE A 1 87 ? 14.136 -5.487 -10.065 1.00 96.50 87 ILE A N 1
ATOM 629 C CA . ILE A 1 87 ? 14.622 -6.525 -10.980 1.00 96.50 87 ILE A CA 1
ATOM 630 C C . ILE A 1 87 ? 13.443 -7.076 -11.787 1.00 96.50 87 ILE A C 1
ATOM 632 O O . ILE A 1 87 ? 12.394 -7.407 -11.233 1.00 96.50 87 ILE A O 1
ATOM 636 N N . ASN A 1 88 ? 13.622 -7.160 -13.098 1.00 95.12 88 ASN A N 1
ATOM 637 C CA . ASN A 1 88 ? 12.715 -7.808 -14.025 1.00 95.12 88 ASN A CA 1
ATOM 638 C C . ASN A 1 88 ? 12.974 -9.324 -14.007 1.00 95.12 88 ASN A C 1
ATOM 640 O O . ASN A 1 88 ? 14.033 -9.747 -14.476 1.00 95.12 88 ASN A O 1
ATOM 644 N N . PRO A 1 89 ? 12.028 -10.153 -13.529 1.00 93.81 89 PRO A N 1
ATOM 645 C CA . PRO A 1 89 ? 12.228 -11.597 -13.396 1.00 93.81 89 PRO A CA 1
ATOM 646 C C . PRO A 1 89 ? 12.393 -12.304 -14.749 1.00 93.81 89 PRO A C 1
ATOM 648 O O . PRO A 1 89 ? 12.984 -13.378 -14.808 1.00 93.81 89 PRO A O 1
ATOM 651 N N . ASP A 1 90 ? 11.928 -11.698 -15.847 1.00 91.94 90 ASP A N 1
ATOM 652 C CA . ASP A 1 90 ? 12.054 -12.271 -17.189 1.00 91.94 90 ASP A CA 1
ATOM 653 C C . ASP A 1 90 ? 13.485 -12.096 -17.753 1.00 91.94 90 ASP A C 1
ATOM 655 O O . ASP A 1 90 ? 13.870 -12.802 -18.685 1.00 91.94 90 ASP A O 1
ATOM 659 N N . THR A 1 91 ? 14.277 -11.155 -17.215 1.00 93.88 91 THR A N 1
ATOM 660 C CA . THR A 1 91 ? 15.620 -10.802 -17.737 1.00 93.88 91 THR A CA 1
ATOM 661 C C . THR A 1 91 ? 16.740 -10.816 -16.694 1.00 93.88 91 THR A C 1
ATOM 663 O O . THR A 1 91 ? 17.909 -10.753 -17.068 1.00 93.88 91 THR A O 1
ATOM 666 N N . ASP A 1 92 ? 16.398 -10.886 -15.407 1.00 95.25 92 ASP A N 1
ATOM 667 C CA . ASP A 1 92 ? 17.312 -10.775 -14.262 1.00 95.25 92 ASP A CA 1
ATOM 668 C C . ASP A 1 92 ? 18.150 -9.475 -14.254 1.00 95.25 92 ASP A C 1
ATOM 670 O O . ASP A 1 92 ? 19.276 -9.420 -13.764 1.00 95.25 92 ASP A O 1
ATOM 674 N N . GLN A 1 93 ? 17.610 -8.401 -14.841 1.00 96.19 93 GLN A N 1
ATOM 675 C CA . GLN A 1 93 ? 18.187 -7.051 -14.867 1.00 96.19 93 GLN A CA 1
ATOM 676 C C . GLN A 1 93 ? 17.191 -6.038 -14.299 1.00 96.19 93 GLN A C 1
ATOM 678 O O . GLN A 1 93 ? 16.004 -6.330 -14.187 1.00 96.19 93 GLN A O 1
ATOM 683 N N . LEU A 1 94 ? 17.643 -4.83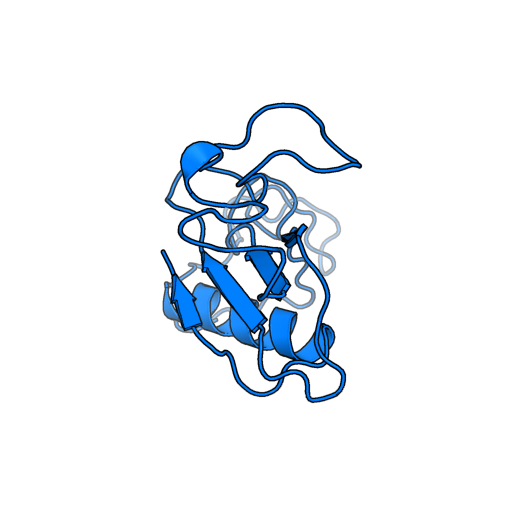1 -13.947 1.00 96.44 94 LEU A N 1
ATOM 684 C CA . LEU A 1 94 ? 16.724 -3.748 -13.578 1.00 96.44 94 LEU A CA 1
ATOM 685 C C . LEU A 1 94 ? 15.768 -3.443 -14.736 1.00 96.44 94 LEU A C 1
ATOM 687 O O . LEU A 1 94 ? 16.210 -3.377 -15.881 1.00 96.44 94 LEU A O 1
ATOM 691 N N . TYR A 1 95 ? 14.491 -3.189 -14.440 1.00 96.56 95 TYR A N 1
ATOM 692 C CA . TYR A 1 95 ? 13.546 -2.742 -15.468 1.00 96.56 95 TYR A CA 1
ATOM 693 C C . TYR A 1 95 ? 14.012 -1.443 -16.144 1.00 96.56 95 TYR A C 1
ATOM 695 O O . TYR A 1 95 ? 13.965 -1.328 -17.363 1.00 96.56 95 TYR A O 1
ATOM 703 N N . GLY A 1 96 ? 14.464 -0.451 -15.370 1.00 95.50 96 GLY A N 1
ATOM 704 C CA . GLY A 1 96 ? 14.939 0.826 -15.899 1.00 95.50 96 GLY A CA 1
ATOM 705 C C . GLY A 1 96 ? 13.929 1.484 -16.845 1.00 95.50 96 GLY A C 1
ATOM 706 O O . GLY A 1 96 ? 12.764 1.664 -16.496 1.00 95.50 96 GLY A O 1
ATOM 707 N N . ALA A 1 97 ? 14.385 1.840 -18.047 1.00 94.56 97 ALA A N 1
ATOM 708 C CA . ALA A 1 97 ? 13.546 2.453 -19.078 1.00 94.56 97 ALA A CA 1
ATOM 709 C C . ALA A 1 97 ? 12.534 1.482 -19.717 1.00 94.56 97 ALA A C 1
ATOM 711 O O . ALA A 1 97 ? 11.593 1.943 -20.356 1.00 94.56 97 ALA A O 1
ATOM 712 N N . ASP A 1 98 ? 12.702 0.170 -19.526 1.00 94.00 98 ASP A N 1
ATOM 713 C CA . ASP A 1 98 ? 11.771 -0.850 -20.019 1.00 94.00 98 ASP A CA 1
ATOM 714 C C . ASP A 1 98 ? 10.577 -1.053 -19.070 1.00 94.00 98 ASP A C 1
ATOM 716 O O . ASP A 1 98 ? 9.677 -1.849 -19.355 1.00 94.00 98 ASP A O 1
ATOM 720 N N . PHE A 1 99 ? 10.547 -0.351 -17.928 1.00 96.12 99 PHE A N 1
ATOM 721 C CA . PHE A 1 99 ? 9.388 -0.372 -17.044 1.00 96.12 99 PHE A CA 1
ATOM 722 C C . PHE A 1 99 ? 8.168 0.220 -17.769 1.00 96.12 99 PHE A C 1
ATOM 724 O O . PHE A 1 99 ? 8.266 1.313 -18.329 1.00 96.12 99 PHE A O 1
ATOM 731 N N . PRO A 1 100 ? 7.013 -0.465 -17.769 1.00 94.69 100 PRO A N 1
ATOM 732 C CA . PRO A 1 100 ? 5.844 0.001 -18.499 1.00 94.69 100 PRO A CA 1
ATOM 733 C C . PRO A 1 100 ? 5.280 1.296 -17.905 1.00 94.69 100 PRO A C 1
ATOM 735 O O . PRO A 1 100 ? 5.331 1.515 -16.694 1.00 94.69 100 PRO A O 1
ATOM 738 N N . ASP A 1 101 ? 4.659 2.111 -18.761 1.00 94.88 101 ASP A N 1
ATOM 739 C CA . ASP A 1 101 ? 3.939 3.312 -18.340 1.00 94.88 101 ASP A CA 1
ATOM 740 C C . ASP A 1 101 ? 2.844 2.960 -17.319 1.00 94.88 101 ASP A C 1
ATOM 742 O O . ASP A 1 101 ? 1.900 2.224 -17.621 1.00 94.88 101 ASP A O 1
ATOM 746 N N . VAL A 1 102 ? 2.958 3.517 -16.112 1.00 95.12 102 VAL A N 1
ATOM 747 C CA . VAL A 1 102 ? 1.975 3.339 -15.036 1.00 95.12 102 VAL A CA 1
ATOM 748 C C . VAL A 1 102 ? 0.904 4.416 -15.111 1.00 95.12 102 VAL A C 1
ATOM 750 O O . VAL A 1 102 ? 1.190 5.599 -15.304 1.00 95.12 102 VAL A O 1
ATOM 753 N N . THR A 1 103 ? -0.343 4.005 -14.903 1.00 95.69 103 THR A N 1
ATOM 754 C CA . THR A 1 103 ? -1.496 4.902 -14.793 1.00 95.69 103 THR A CA 1
ATOM 755 C C . THR A 1 103 ? -2.150 4.832 -13.415 1.00 95.69 103 THR A C 1
ATOM 757 O O . THR A 1 103 ? -1.887 3.920 -12.631 1.00 95.69 103 THR A O 1
ATOM 760 N N . VAL A 1 104 ? -3.042 5.780 -13.116 1.00 95.12 104 VAL A N 1
ATOM 761 C CA . VAL A 1 104 ? -3.818 5.760 -11.865 1.00 95.12 104 VAL A CA 1
ATOM 762 C C . VAL A 1 104 ? -4.745 4.545 -11.788 1.00 95.12 104 VAL A C 1
ATOM 764 O O . VAL A 1 104 ? -4.981 4.026 -10.702 1.00 95.12 104 VAL A O 1
ATOM 767 N N . GLU A 1 105 ? -5.212 4.035 -12.927 1.00 96.50 105 GLU A N 1
ATOM 768 C CA . GLU A 1 105 ? -5.997 2.807 -13.028 1.00 96.50 105 GLU A CA 1
ATOM 769 C C . GLU A 1 105 ? -5.176 1.572 -12.634 1.00 96.50 105 GLU A C 1
ATOM 771 O O . GLU A 1 105 ? -5.691 0.672 -11.965 1.00 96.50 105 GLU A O 1
ATOM 776 N N . ASP A 1 106 ? -3.889 1.538 -12.993 1.00 96.38 106 ASP A N 1
ATOM 777 C CA . ASP A 1 106 ? -2.971 0.470 -12.580 1.00 96.38 106 ASP A CA 1
ATOM 778 C C . ASP A 1 106 ? -2.683 0.526 -11.076 1.00 96.38 106 ASP A C 1
ATOM 780 O O . ASP A 1 106 ? -2.648 -0.514 -10.417 1.00 96.38 106 ASP A O 1
ATOM 784 N N . ILE A 1 107 ? -2.542 1.733 -10.520 1.00 95.75 107 ILE A N 1
ATOM 785 C CA . ILE A 1 107 ? -2.354 1.957 -9.079 1.00 95.75 107 ILE A CA 1
ATOM 786 C C . ILE A 1 107 ? -3.610 1.541 -8.300 1.00 95.75 107 ILE A C 1
ATOM 788 O O . ILE A 1 107 ? -3.524 0.811 -7.315 1.00 95.75 107 ILE A O 1
ATOM 792 N N . ALA A 1 108 ? -4.797 1.936 -8.764 1.00 96.25 108 ALA A N 1
ATOM 793 C CA . ALA A 1 108 ? -6.056 1.517 -8.157 1.00 96.25 108 ALA A CA 1
ATOM 794 C C . ALA A 1 108 ? -6.235 -0.010 -8.225 1.00 96.25 108 ALA A C 1
ATOM 796 O O . ALA A 1 108 ? -6.643 -0.637 -7.245 1.00 96.25 108 ALA A O 1
ATOM 797 N N . SER A 1 109 ? -5.885 -0.624 -9.361 1.00 96.19 109 SER A N 1
ATOM 798 C CA . SER A 1 109 ? -5.946 -2.078 -9.544 1.00 96.19 109 SER A CA 1
ATOM 799 C C . SER A 1 109 ? -4.981 -2.811 -8.614 1.00 96.19 109 SER A C 1
ATOM 801 O O . SER A 1 109 ? -5.343 -3.836 -8.038 1.00 96.19 109 SER A O 1
ATOM 803 N N . SER A 1 110 ? -3.764 -2.296 -8.437 1.00 96.31 110 SER A N 1
ATOM 804 C CA . SER A 1 110 ? -2.775 -2.909 -7.553 1.00 96.31 110 SER A CA 1
ATOM 805 C C . SER A 1 110 ? -3.229 -2.845 -6.087 1.00 96.31 110 SER A C 1
ATOM 807 O O . SER A 1 110 ? -3.190 -3.866 -5.398 1.00 96.31 110 SER A O 1
ATOM 809 N N . GLY A 1 111 ? -3.790 -1.712 -5.648 1.00 97.19 111 GLY A N 1
ATOM 810 C CA . GLY A 1 111 ? -4.430 -1.580 -4.335 1.00 97.19 111 GLY A CA 1
ATOM 811 C C . GLY A 1 111 ? -5.617 -2.534 -4.148 1.00 97.19 111 GLY A C 1
ATOM 812 O O . GLY A 1 111 ? -5.735 -3.179 -3.109 1.00 97.19 111 GLY A O 1
ATOM 813 N N . TYR A 1 112 ? -6.460 -2.706 -5.171 1.00 96.81 112 TYR A N 1
ATOM 814 C CA . TYR A 1 112 ? -7.549 -3.689 -5.148 1.00 96.81 112 TYR A CA 1
ATOM 815 C C . TYR A 1 112 ? -7.038 -5.119 -4.912 1.00 96.81 112 TYR A C 1
ATOM 817 O O . TYR A 1 112 ? -7.561 -5.827 -4.047 1.00 96.81 112 TYR A O 1
ATOM 825 N N . TYR A 1 113 ? -6.006 -5.548 -5.644 1.00 97.00 113 TYR A N 1
ATOM 826 C CA . TYR A 1 113 ? -5.446 -6.892 -5.482 1.00 97.00 113 TYR A CA 1
ATOM 827 C C . TYR A 1 113 ? -4.754 -7.086 -4.132 1.00 97.00 113 TYR A C 1
ATOM 829 O O . TYR A 1 113 ? -4.911 -8.152 -3.537 1.00 97.00 113 TYR A O 1
ATOM 837 N N . LEU A 1 114 ? -4.062 -6.064 -3.618 1.00 97.75 114 LEU A N 1
ATOM 838 C CA . LEU A 1 114 ? -3.495 -6.091 -2.269 1.00 97.75 114 LEU A CA 1
ATOM 839 C C . LEU A 1 114 ? -4.583 -6.366 -1.227 1.00 97.75 114 LEU A C 1
ATOM 841 O O . LEU A 1 114 ? -4.473 -7.305 -0.444 1.00 97.75 114 LEU A O 1
ATOM 845 N N . MET A 1 115 ? -5.672 -5.597 -1.249 1.00 98.25 115 MET A N 1
ATOM 846 C CA . MET A 1 115 ? -6.747 -5.760 -0.267 1.00 98.25 115 MET A CA 1
ATOM 847 C C . MET A 1 115 ? -7.421 -7.132 -0.372 1.00 98.25 115 MET A C 1
ATOM 849 O O . MET A 1 115 ? -7.710 -7.750 0.651 1.00 98.25 115 MET A O 1
ATOM 853 N N . ARG A 1 116 ? -7.584 -7.666 -1.590 1.00 97.69 116 ARG A N 1
ATOM 854 C CA . ARG A 1 116 ? -8.070 -9.039 -1.800 1.00 97.69 116 ARG A CA 1
ATOM 855 C C . ARG A 1 116 ? -7.140 -10.088 -1.191 1.00 97.69 116 ARG A C 1
ATOM 857 O O . ARG A 1 116 ? -7.636 -11.034 -0.584 1.00 97.69 116 ARG A O 1
ATOM 864 N N . GLN A 1 117 ? -5.821 -9.926 -1.314 1.00 97.06 117 GLN A N 1
ATOM 865 C CA . GLN A 1 117 ? -4.848 -10.818 -0.668 1.00 97.06 117 GLN A CA 1
ATOM 866 C C . GLN A 1 117 ? -4.904 -10.737 0.862 1.00 97.06 117 GLN A C 1
ATOM 868 O O . GLN A 1 117 ? -4.686 -11.745 1.529 1.00 97.06 117 GLN A O 1
ATOM 873 N N . LEU A 1 118 ? -5.265 -9.576 1.414 1.00 97.69 118 LEU A N 1
ATOM 874 C CA . LEU A 1 118 ? -5.503 -9.380 2.849 1.00 97.69 118 LEU A CA 1
ATOM 875 C C . LEU A 1 118 ? -6.882 -9.878 3.322 1.00 97.69 118 LEU A C 1
ATOM 877 O O . LEU A 1 118 ? -7.226 -9.703 4.488 1.00 97.69 118 LEU A O 1
ATOM 881 N N . GLY A 1 119 ? -7.675 -10.501 2.444 1.00 97.94 119 GLY A N 1
ATOM 882 C CA . GLY A 1 119 ? -8.995 -11.040 2.783 1.00 97.94 119 GLY A CA 1
ATOM 883 C C . GLY A 1 119 ? -10.119 -10.001 2.797 1.00 97.94 119 GLY A C 1
ATOM 884 O O . GLY A 1 119 ? -11.201 -10.281 3.306 1.00 97.94 119 GLY A O 1
ATOM 885 N N . VAL A 1 120 ? -9.892 -8.813 2.232 1.00 98.38 120 VAL A N 1
ATOM 886 C CA . VAL A 1 120 ? -10.879 -7.730 2.168 1.00 98.38 120 VAL A CA 1
ATOM 887 C C . VAL A 1 120 ? -11.519 -7.690 0.785 1.00 98.38 120 VAL A C 1
ATOM 889 O O . VAL A 1 120 ? -10.872 -7.390 -0.220 1.00 98.38 120 VAL A O 1
ATOM 892 N N . GLU A 1 121 ? -12.821 -7.961 0.722 1.00 96.81 121 GLU A N 1
ATOM 893 C CA . GLU A 1 121 ? -13.574 -7.913 -0.538 1.00 96.81 121 GLU A CA 1
ATOM 894 C C . GLU A 1 121 ? -14.142 -6.530 -0.855 1.00 96.81 121 GLU A C 1
ATOM 896 O O . GLU A 1 121 ? -14.322 -6.181 -2.025 1.00 96.81 121 GLU A O 1
ATOM 901 N N . LYS A 1 122 ? -14.439 -5.752 0.189 1.00 97.38 122 LYS A N 1
ATOM 902 C CA . LYS A 1 122 ? -15.036 -4.425 0.091 1.00 97.38 122 LYS A CA 1
ATOM 903 C C . LYS A 1 122 ? -14.402 -3.504 1.122 1.00 97.38 122 LYS A C 1
ATOM 905 O O . LYS A 1 122 ? -14.397 -3.801 2.309 1.00 97.38 122 LYS A O 1
ATOM 910 N N . LEU A 1 123 ? -13.906 -2.367 0.650 1.00 98.06 123 LEU A N 1
ATOM 911 C CA . LEU A 1 123 ? -13.392 -1.318 1.519 1.00 98.06 123 LEU A CA 1
ATOM 912 C C . LEU A 1 123 ? -14.537 -0.580 2.209 1.00 98.06 123 LEU A C 1
ATOM 914 O O . LEU A 1 123 ? -15.559 -0.281 1.584 1.00 98.06 123 LEU A O 1
ATOM 918 N N . HIS A 1 124 ? -14.321 -0.234 3.474 1.00 98.44 124 HIS A N 1
ATOM 919 C CA . HIS A 1 124 ? -15.116 0.775 4.158 1.00 98.44 124 HIS A CA 1
ATOM 920 C C . HIS A 1 124 ? -14.909 2.140 3.493 1.00 98.44 124 HIS A C 1
ATOM 922 O O . HIS A 1 124 ? -15.871 2.834 3.169 1.00 98.44 124 HIS A O 1
ATOM 928 N N . ALA A 1 125 ? -13.646 2.494 3.239 1.00 98.31 125 ALA A N 1
ATOM 929 C CA . ALA A 1 125 ? -13.265 3.709 2.533 1.00 98.31 125 ALA A CA 1
ATOM 930 C C . ALA A 1 125 ? -11.929 3.545 1.791 1.00 98.31 125 ALA A C 1
ATOM 932 O O . ALA A 1 125 ? -11.096 2.708 2.144 1.00 98.31 125 ALA A O 1
ATOM 933 N N . ALA A 1 126 ? -11.728 4.388 0.780 1.00 97.38 126 ALA A N 1
ATOM 934 C CA . ALA A 1 126 ? -10.434 4.641 0.159 1.00 97.38 126 ALA A CA 1
ATOM 935 C C . ALA A 1 126 ? -10.101 6.130 0.324 1.00 97.38 126 ALA A C 1
ATOM 937 O O . ALA A 1 126 ? -10.987 6.972 0.162 1.00 97.38 126 ALA A O 1
ATOM 938 N N . VAL A 1 127 ? -8.855 6.444 0.676 1.00 95.94 127 VAL A N 1
ATOM 939 C CA . VAL A 1 127 ? -8.407 7.798 1.037 1.00 95.94 127 VAL A CA 1
ATOM 940 C C . VAL A 1 127 ? -7.070 8.099 0.352 1.00 95.94 127 VAL A C 1
ATOM 942 O O . VAL A 1 127 ? -6.212 7.223 0.274 1.00 95.94 127 VAL A O 1
ATOM 945 N N . GLY A 1 128 ? -6.888 9.321 -0.147 1.00 85.75 128 GLY A N 1
ATOM 946 C CA . GLY A 1 128 ? -5.667 9.792 -0.810 1.00 85.75 128 GLY A CA 1
ATOM 947 C C . GLY A 1 128 ? -5.783 11.252 -1.213 1.00 85.75 128 GLY A C 1
ATOM 948 O O . GLY A 1 128 ? -6.932 11.688 -1.460 1.00 85.75 128 GLY A O 1
#

Foldseek 3Di:
DVVDDDQPDKDKDKDKAADQDPVSAQEEEEEDDPPAANQQAADPVHRDGHPPHQADYPPHVNHRPRHIYMYIYFAQDDRTTDHQQDQRPVPRHRCNPVTDDDDVVNRVVVSCVVCVVVVHNDHNYYYD

pLDDT: mean 95.79, std 2.9, range [84.62, 98.75]